Protein AF-A0A2K4YAS0-F1 (afdb_monomer)

Solvent-accessible surface area (backbone atoms only — not comparable to full-atom values): 2727 Å² total; per-residue (Å²): 119,92,61,65,66,70,58,49,52,51,50,41,58,76,69,63,66,58,94,94,48,70,70,56,54,56,57,48,36,53,49,55,42,52,51,53,52,52,53,53,60,74,75,105

Structure (mmCIF, N/CA/C/O backbone):
data_AF-A0A2K4YAS0-F1
#
_entry.id   AF-A0A2K4YAS0-F1
#
loop_
_atom_site.group_PDB
_atom_site.id
_atom_site.type_symbol
_atom_site.label_atom_id
_atom_site.label_alt_id
_atom_site.label_comp_id
_atom_site.label_asym_id
_atom_site.label_entity_id
_atom_site.label_seq_id
_atom_site.pdbx_PDB_ins_code
_atom_site.Cartn_x
_atom_site.Cartn_y
_atom_site.Cartn_z
_atom_site.occupancy
_atom_site.B_iso_or_equiv
_atom_site.auth_seq_id
_atom_site.auth_comp_id
_atom_site.auth_asym_id
_atom_site.auth_atom_id
_atom_site.pdbx_PDB_model_num
ATOM 1 N N . TYR A 1 1 ? -7.364 -5.455 0.593 1.00 94.44 1 TYR A N 1
ATOM 2 C CA . TYR A 1 1 ? -7.445 -5.442 2.071 1.00 94.44 1 TYR A CA 1
ATOM 3 C C . TYR A 1 1 ? -8.454 -4.441 2.642 1.00 94.44 1 TYR A C 1
ATOM 5 O O . TYR A 1 1 ? -8.463 -4.262 3.850 1.00 94.44 1 TYR A O 1
ATOM 13 N N . GLY A 1 2 ? -9.329 -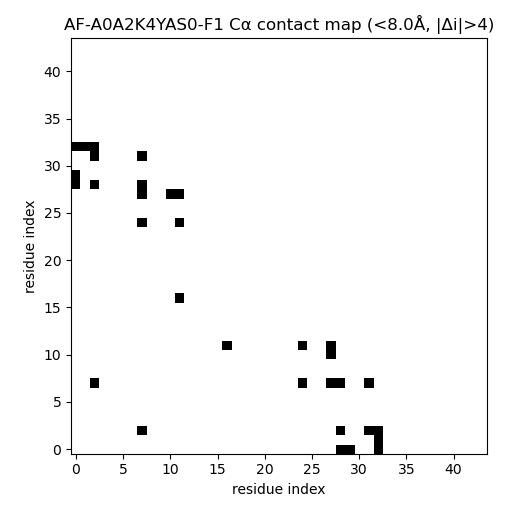3.827 1.827 1.00 96.00 2 GLY A N 1
ATOM 14 C CA . GLY A 1 2 ? -10.306 -2.845 2.327 1.00 96.00 2 GLY A CA 1
ATOM 15 C C . GLY A 1 2 ? -9.699 -1.506 2.761 1.00 96.00 2 GLY A C 1
ATOM 16 O O . GLY A 1 2 ? -10.364 -0.741 3.443 1.00 96.00 2 GLY A O 1
ATOM 17 N N . VAL A 1 3 ? -8.450 -1.229 2.374 1.00 97.81 3 VAL A N 1
ATOM 18 C CA . VAL A 1 3 ? -7.726 0.000 2.725 1.00 97.81 3 VAL A CA 1
ATOM 19 C C . VAL A 1 3 ? -7.813 1.032 1.593 1.00 97.81 3 VAL A C 1
ATOM 21 O O . VAL A 1 3 ? -7.944 0.632 0.429 1.00 97.81 3 VAL A O 1
ATOM 24 N N . PRO A 1 4 ? -7.725 2.342 1.885 1.00 97.75 4 PRO A N 1
ATOM 25 C CA . PRO A 1 4 ? -7.751 3.375 0.857 1.00 97.75 4 PRO A CA 1
ATOM 26 C C . PRO A 1 4 ? -6.568 3.255 -0.112 1.00 97.75 4 PRO A C 1
ATOM 28 O O . PRO A 1 4 ? -5.405 3.251 0.290 1.00 97.75 4 PRO A O 1
ATOM 31 N N . ALA A 1 5 ? -6.854 3.204 -1.415 1.00 98.12 5 ALA A N 1
ATOM 32 C CA . ALA A 1 5 ? -5.817 3.031 -2.436 1.00 98.12 5 ALA A CA 1
ATOM 33 C C . ALA A 1 5 ? -4.812 4.199 -2.483 1.00 98.12 5 ALA A C 1
ATOM 35 O O . ALA A 1 5 ? -3.625 3.984 -2.715 1.00 98.12 5 ALA A O 1
ATOM 36 N N . HIS A 1 6 ? -5.266 5.432 -2.229 1.00 98.12 6 HIS A N 1
ATOM 37 C CA . HIS A 1 6 ? -4.390 6.608 -2.220 1.00 98.12 6 HIS A CA 1
ATOM 38 C C . HIS A 1 6 ? -3.340 6.547 -1.100 1.00 98.12 6 HIS A C 1
ATOM 40 O O . HIS A 1 6 ? -2.206 6.971 -1.301 1.00 98.12 6 HIS A O 1
ATOM 46 N N . GLU A 1 7 ? -3.689 5.983 0.057 1.00 98.12 7 GLU A N 1
ATOM 47 C CA . GLU A 1 7 ? -2.770 5.825 1.185 1.00 98.12 7 GLU A CA 1
ATOM 48 C C . GLU A 1 7 ? -1.701 4.771 0.877 1.00 98.12 7 GLU A C 1
ATOM 50 O O . GLU A 1 7 ? -0.513 4.988 1.119 1.00 98.12 7 GLU A O 1
ATOM 55 N N . LEU A 1 8 ? -2.112 3.664 0.255 1.00 98.38 8 LEU A N 1
ATOM 56 C CA . LEU A 1 8 ? -1.208 2.617 -0.210 1.00 98.38 8 LEU A CA 1
ATOM 57 C C . LEU A 1 8 ? -0.172 3.163 -1.205 1.00 98.38 8 LEU A C 1
ATOM 59 O O . LEU A 1 8 ? 1.022 2.916 -1.042 1.00 98.38 8 LEU A O 1
ATOM 63 N N . LEU A 1 9 ? -0.608 3.959 -2.187 1.00 98.31 9 LEU A N 1
ATOM 64 C CA . LEU A 1 9 ? 0.289 4.599 -3.158 1.00 98.31 9 LEU A CA 1
ATOM 65 C C . LEU A 1 9 ? 1.206 5.643 -2.508 1.00 98.31 9 LEU A C 1
ATOM 67 O O . LEU A 1 9 ? 2.380 5.742 -2.867 1.00 98.31 9 LEU A O 1
ATOM 71 N N . HIS A 1 10 ? 0.707 6.392 -1.523 1.00 98.62 10 HIS A N 1
ATOM 72 C CA . HIS A 1 10 ? 1.527 7.341 -0.776 1.00 98.62 10 HIS A CA 1
ATOM 73 C C . HIS A 1 10 ? 2.663 6.632 -0.021 1.00 98.62 10 HIS A C 1
ATOM 75 O O . HIS A 1 10 ? 3.826 7.020 -0.152 1.00 98.62 10 HIS A O 1
ATOM 81 N N . ARG A 1 11 ? 2.357 5.543 0.701 1.00 98.44 11 ARG A N 1
ATOM 82 C CA . ARG A 1 11 ? 3.367 4.735 1.409 1.00 98.44 11 ARG A CA 1
ATOM 83 C C . ARG A 1 11 ? 4.330 4.028 0.454 1.00 98.44 11 ARG A C 1
ATOM 85 O O . ARG A 1 11 ? 5.519 3.951 0.752 1.00 98.44 11 ARG A O 1
ATOM 92 N N . ALA A 1 12 ? 3.862 3.568 -0.707 1.00 98.38 12 ALA A N 1
ATOM 93 C CA . ALA A 1 12 ? 4.732 3.021 -1.752 1.00 98.38 12 ALA A CA 1
ATOM 94 C C . ALA A 1 12 ? 5.786 4.051 -2.207 1.00 98.38 12 ALA A C 1
ATOM 96 O O . ALA A 1 12 ? 6.969 3.723 -2.318 1.00 98.38 12 ALA A O 1
ATOM 97 N N . GLY A 1 13 ? 5.379 5.316 -2.370 1.00 98.31 13 GLY A N 1
ATOM 98 C CA . GLY A 1 13 ? 6.290 6.430 -2.639 1.00 98.31 13 GLY A CA 1
ATOM 99 C C . GLY A 1 13 ? 7.278 6.692 -1.496 1.00 98.31 13 GLY A C 1
ATOM 100 O O . GLY A 1 13 ? 8.474 6.839 -1.740 1.00 98.31 13 GLY A O 1
ATOM 101 N N . GLN A 1 14 ? 6.815 6.680 -0.241 1.00 98.50 14 GLN A N 1
ATOM 102 C CA . GLN A 1 14 ? 7.680 6.841 0.941 1.00 98.50 14 GLN A CA 1
ATOM 103 C C . GLN A 1 14 ? 8.734 5.727 1.058 1.00 98.50 14 GLN A C 1
ATOM 105 O O . GLN A 1 14 ? 9.881 5.997 1.416 1.00 98.50 14 GLN A O 1
ATOM 110 N N . ARG A 1 15 ? 8.364 4.488 0.710 1.00 98.12 15 ARG A N 1
ATOM 111 C CA . ARG A 1 15 ? 9.267 3.326 0.656 1.00 98.12 15 ARG A CA 1
ATOM 112 C C . ARG A 1 15 ? 10.165 3.300 -0.579 1.00 98.12 15 ARG A C 1
ATOM 114 O O . ARG A 1 15 ? 11.036 2.440 -0.656 1.00 98.12 15 ARG A O 1
ATOM 121 N N . LYS A 1 16 ? 9.993 4.249 -1.508 1.00 98.25 16 LYS A N 1
ATOM 122 C CA . LYS A 1 16 ? 10.779 4.372 -2.744 1.00 98.25 16 LYS A CA 1
ATOM 123 C C . LYS A 1 16 ? 10.735 3.096 -3.590 1.00 98.25 16 LYS A C 1
ATOM 125 O O . LYS A 1 16 ? 11.762 2.680 -4.125 1.00 98.25 16 LYS A O 1
ATOM 130 N N . LEU A 1 17 ? 9.555 2.478 -3.683 1.00 98.31 17 LEU A N 1
ATOM 131 C CA . LEU A 1 17 ? 9.379 1.292 -4.514 1.00 98.31 17 LEU A CA 1
ATOM 132 C C . LEU A 1 17 ? 9.672 1.615 -5.983 1.00 98.31 17 LEU A C 1
ATOM 134 O O . LEU A 1 17 ? 9.345 2.697 -6.478 1.00 98.31 17 LEU A O 1
ATOM 138 N N . ILE A 1 18 ? 10.274 0.654 -6.670 1.00 98.06 18 ILE A N 1
ATOM 139 C CA . ILE A 1 18 ? 10.535 0.691 -8.109 1.00 98.06 18 ILE A CA 1
ATOM 140 C C . ILE A 1 18 ? 9.654 -0.335 -8.834 1.00 98.06 18 ILE A C 1
ATOM 142 O O . ILE A 1 18 ? 9.018 -1.179 -8.203 1.00 98.06 18 ILE A O 1
ATOM 146 N N . GLY A 1 19 ? 9.605 -0.267 -10.167 1.00 98.19 19 GLY A N 1
ATOM 147 C CA . GLY A 1 19 ? 8.872 -1.254 -10.968 1.00 98.19 19 GLY A CA 1
ATOM 148 C C . GLY A 1 19 ? 9.385 -2.678 -10.727 1.00 98.19 19 GLY A C 1
ATOM 149 O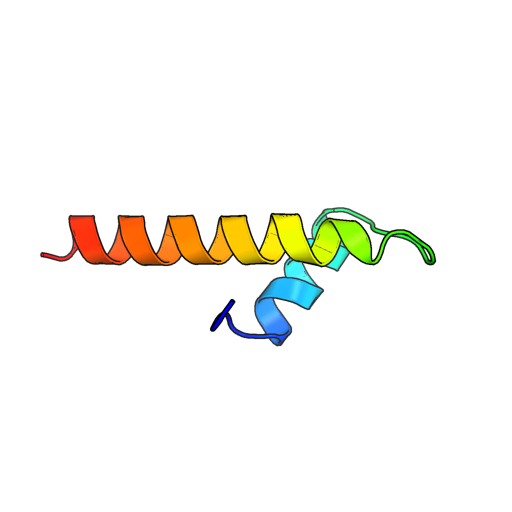 O . GLY A 1 19 ? 10.597 -2.881 -10.625 1.00 98.19 19 GLY A O 1
ATOM 150 N N . GLY A 1 20 ? 8.472 -3.649 -10.633 1.00 98.25 20 GLY A N 1
ATOM 151 C CA . GLY A 1 20 ? 8.791 -5.038 -10.282 1.00 98.25 20 GLY A CA 1
ATOM 152 C C . GLY A 1 20 ? 8.711 -5.363 -8.784 1.00 98.25 20 GLY A C 1
ATOM 153 O O . GLY A 1 20 ? 9.076 -6.470 -8.398 1.00 98.25 20 GLY A O 1
ATOM 154 N N . GLN A 1 21 ? 8.278 -4.416 -7.944 1.00 98.50 21 GLN A N 1
ATOM 155 C CA . GLN A 1 21 ? 8.080 -4.593 -6.494 1.00 98.50 21 GLN A CA 1
ATOM 156 C C . GLN A 1 21 ? 6.598 -4.526 -6.094 1.00 98.50 21 GLN A C 1
ATOM 158 O O . GLN A 1 21 ? 6.236 -4.022 -5.028 1.00 98.50 21 GLN A O 1
ATOM 163 N N . GLU A 1 22 ? 5.702 -4.960 -6.978 1.00 98.25 22 GLU A N 1
ATOM 164 C CA . GLU A 1 22 ? 4.257 -4.890 -6.758 1.00 98.25 22 GLU A CA 1
ATOM 165 C C . GLU A 1 22 ? 3.797 -5.779 -5.587 1.00 98.25 22 GLU A C 1
ATOM 167 O O . GLU A 1 22 ? 2.772 -5.499 -4.963 1.00 98.25 22 GLU A O 1
ATOM 172 N N . ASP A 1 23 ? 4.574 -6.807 -5.236 1.00 98.38 23 ASP A N 1
ATOM 173 C CA . ASP A 1 23 ? 4.374 -7.660 -4.061 1.00 98.38 23 ASP A CA 1
ATOM 174 C C . ASP A 1 23 ? 4.385 -6.857 -2.750 1.00 98.38 23 ASP A C 1
ATOM 176 O O . ASP A 1 23 ? 3.553 -7.088 -1.874 1.00 98.38 23 ASP A O 1
ATOM 180 N N . GLN A 1 24 ? 5.235 -5.831 -2.646 1.00 98.44 24 GLN A N 1
ATOM 181 C CA . GLN A 1 24 ? 5.350 -4.986 -1.452 1.00 98.44 24 GLN A CA 1
ATOM 182 C C . G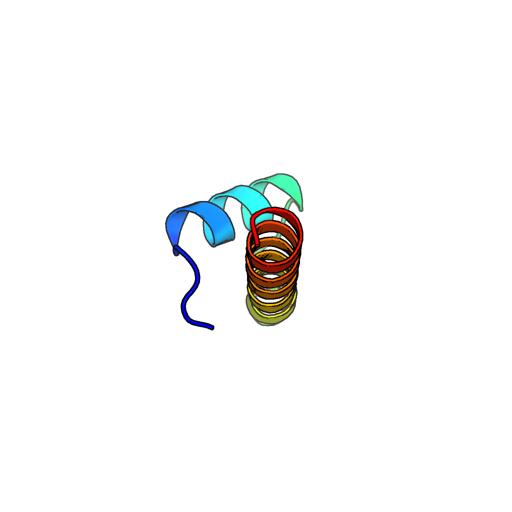LN A 1 24 ? 4.068 -4.197 -1.143 1.00 98.44 24 GLN A C 1
ATOM 184 O O . GLN A 1 24 ? 3.845 -3.772 -0.006 1.00 98.44 24 GLN A O 1
ATOM 189 N N . LEU A 1 25 ? 3.182 -4.016 -2.128 1.00 98.31 25 LEU A N 1
ATOM 190 C CA . LEU A 1 25 ? 1.879 -3.387 -1.908 1.00 98.31 25 LEU A CA 1
ATO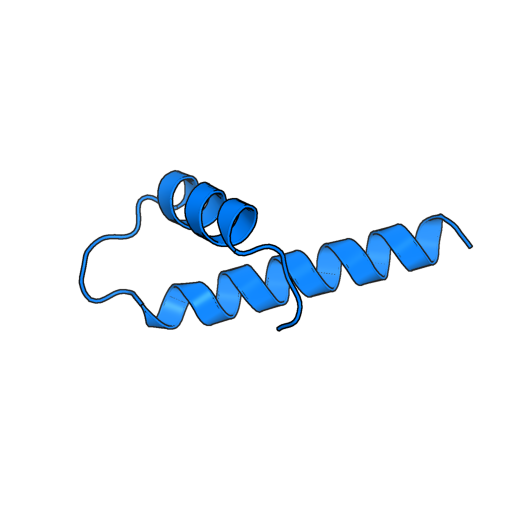M 191 C C . LEU A 1 25 ? 0.980 -4.234 -0.995 1.00 98.31 25 LEU A C 1
ATOM 193 O O . LEU A 1 25 ? 0.144 -3.680 -0.279 1.00 98.31 25 LEU A O 1
ATOM 197 N N . ILE A 1 26 ? 1.165 -5.558 -0.981 1.00 98.56 26 ILE A N 1
ATOM 198 C CA . ILE A 1 26 ? 0.458 -6.468 -0.072 1.00 98.56 26 ILE A CA 1
ATOM 199 C C . ILE A 1 26 ? 0.861 -6.179 1.377 1.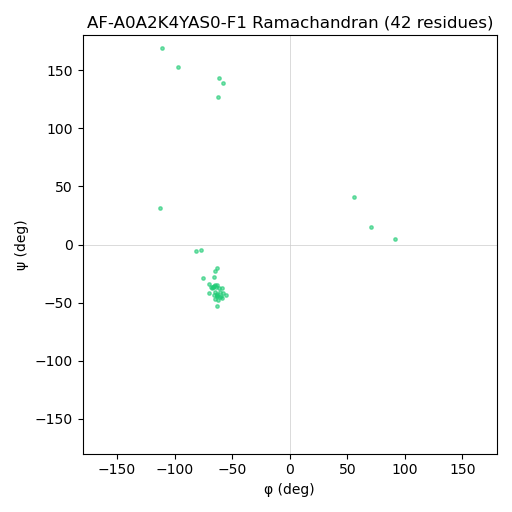00 98.56 26 ILE A C 1
ATOM 201 O O . ILE A 1 26 ? -0.010 -6.010 2.235 1.00 98.56 26 ILE A O 1
ATOM 205 N N . ASP A 1 27 ? 2.161 -6.041 1.635 1.00 98.62 27 ASP A N 1
ATOM 206 C CA . ASP A 1 27 ? 2.689 -5.752 2.970 1.00 98.62 27 ASP A CA 1
ATOM 207 C C . ASP A 1 27 ? 2.219 -4.388 3.482 1.00 98.62 27 ASP A C 1
ATOM 209 O O . ASP A 1 27 ? 1.770 -4.272 4.625 1.00 98.62 27 ASP A O 1
ATOM 213 N N . ILE A 1 28 ? 2.249 -3.366 2.618 1.00 98.44 28 ILE A N 1
ATOM 214 C CA . ILE A 1 28 ? 1.730 -2.024 2.924 1.00 98.44 28 ILE A CA 1
ATOM 215 C C . ILE A 1 28 ? 0.239 -2.086 3.271 1.00 98.44 28 ILE A C 1
ATOM 217 O O . ILE A 1 28 ? -0.210 -1.471 4.238 1.00 98.44 28 ILE A O 1
ATOM 221 N N . ALA A 1 29 ? -0.550 -2.836 2.504 1.00 98.56 29 ALA A N 1
ATOM 222 C CA . ALA A 1 29 ? -1.982 -2.932 2.738 1.00 98.56 29 ALA A CA 1
ATOM 223 C C . ALA A 1 29 ? -2.320 -3.650 4.055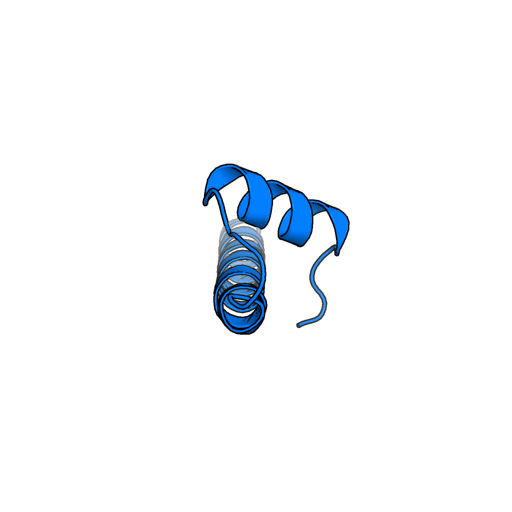 1.00 98.56 29 ALA A C 1
ATOM 225 O O . ALA A 1 29 ? -3.266 -3.266 4.746 1.00 98.56 29 ALA A O 1
ATOM 226 N N . LEU A 1 30 ? -1.548 -4.682 4.409 1.00 98.44 30 LEU A N 1
ATOM 227 C CA . LEU A 1 30 ? -1.661 -5.372 5.692 1.00 98.44 30 LEU A CA 1
ATOM 228 C C . LEU A 1 30 ? -1.249 -4.471 6.862 1.00 98.44 30 LEU A C 1
ATOM 230 O O . LEU A 1 30 ? -1.870 -4.532 7.920 1.00 98.44 30 LEU A O 1
ATOM 234 N N . GLU A 1 31 ? -0.236 -3.627 6.680 1.00 98.12 31 GLU A N 1
ATOM 235 C CA . GLU A 1 31 ? 0.176 -2.627 7.667 1.00 98.12 31 GLU A CA 1
ATOM 236 C C . GLU A 1 31 ? -0.911 -1.592 7.942 1.00 98.12 31 GLU A C 1
ATOM 238 O O . GLU A 1 31 ? -1.321 -1.453 9.094 1.00 98.12 31 GLU A O 1
ATOM 243 N N . ILE A 1 32 ? -1.446 -0.954 6.896 1.00 97.44 32 ILE A N 1
ATOM 244 C CA . ILE A 1 32 ? -2.546 0.013 7.028 1.00 97.44 32 ILE A CA 1
ATOM 245 C C . ILE A 1 32 ? -3.736 -0.634 7.745 1.00 97.44 32 ILE A C 1
ATOM 247 O O . ILE A 1 32 ? -4.322 -0.045 8.651 1.00 97.44 32 ILE A O 1
ATOM 251 N N . LYS A 1 33 ? -4.077 -1.877 7.385 1.00 97.38 33 LYS A N 1
ATOM 252 C CA . LYS A 1 33 ? -5.177 -2.603 8.027 1.00 97.38 33 LYS A CA 1
ATOM 253 C C . LYS A 1 33 ? -4.937 -2.810 9.531 1.00 97.38 33 LYS A 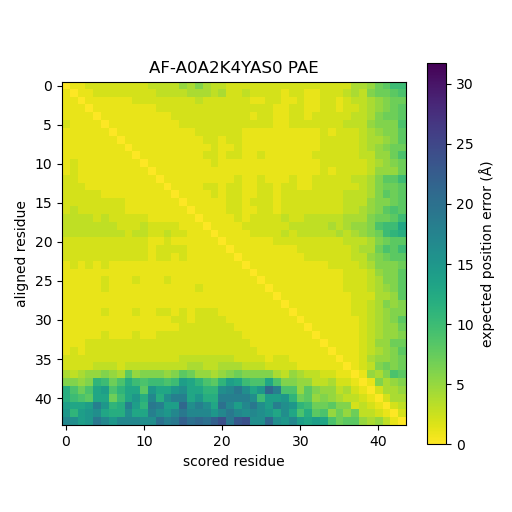C 1
ATOM 255 O O . LYS A 1 33 ? -5.844 -2.550 10.317 1.00 97.38 33 LYS A O 1
ATOM 260 N N . ARG A 1 34 ? -3.729 -3.224 9.941 1.00 97.19 34 ARG A N 1
ATOM 261 C CA . ARG A 1 34 ? -3.378 -3.380 11.368 1.00 97.19 34 ARG A CA 1
ATOM 262 C C . ARG A 1 34 ? -3.484 -2.061 12.129 1.00 97.19 34 ARG A C 1
ATOM 264 O O . ARG A 1 34 ? -3.975 -2.038 13.252 1.00 97.19 34 ARG A O 1
ATOM 271 N N . GLU A 1 35 ? -3.038 -0.961 11.531 1.00 95.94 35 GLU A N 1
ATOM 272 C CA . GLU A 1 35 ? -3.131 0.362 12.152 1.00 95.94 35 GLU A CA 1
ATOM 273 C C . GLU A 1 35 ? -4.584 0.818 12.333 1.00 95.94 35 GLU A C 1
ATOM 275 O O . GLU A 1 35 ? -4.933 1.330 13.396 1.00 95.94 35 GLU A O 1
ATOM 280 N N . GLN A 1 36 ? -5.450 0.573 11.344 1.00 94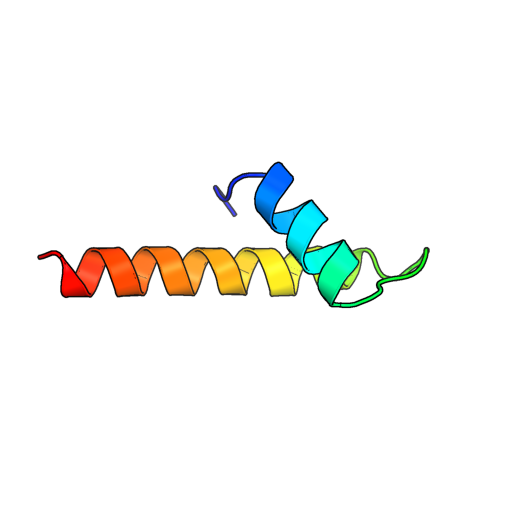.25 36 GLN A N 1
ATOM 281 C CA . GLN A 1 36 ? -6.886 0.856 11.444 1.00 94.25 36 GLN A CA 1
ATOM 282 C C . GLN A 1 36 ? -7.560 0.019 12.539 1.00 94.25 36 GLN A C 1
ATOM 284 O O . GLN A 1 36 ? -8.364 0.544 13.311 1.00 94.25 36 GLN A O 1
ATOM 289 N N . GLU A 1 37 ? -7.221 -1.268 12.641 1.00 94.06 37 GLU A N 1
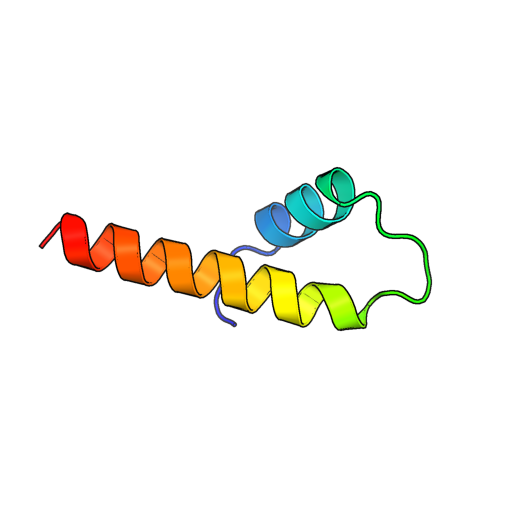ATOM 290 C CA . GLU A 1 37 ? -7.731 -2.162 13.687 1.00 94.06 37 GLU A CA 1
ATOM 291 C C . GLU A 1 37 ? -7.282 -1.708 15.084 1.00 94.06 37 GLU A C 1
ATOM 293 O O . GLU A 1 37 ? -8.112 -1.604 15.988 1.00 94.06 37 GLU A O 1
ATOM 298 N N . ASN A 1 38 ? -6.007 -1.344 15.244 1.00 91.25 38 ASN A N 1
ATOM 299 C CA . ASN A 1 38 ? -5.462 -0.832 16.503 1.00 91.25 38 ASN A CA 1
ATOM 300 C C . ASN A 1 38 ? -6.066 0.526 16.892 1.00 91.25 38 ASN A C 1
ATOM 302 O O . ASN A 1 38 ? -6.438 0.723 18.046 1.00 91.25 38 ASN A O 1
ATOM 306 N N . GLY A 1 39 ? -6.218 1.454 15.942 1.00 81.94 39 GLY A N 1
ATOM 307 C CA . GLY A 1 39 ? -6.864 2.748 16.186 1.00 81.94 39 GLY A CA 1
ATOM 308 C C . GLY A 1 39 ? -8.339 2.601 16.567 1.00 81.94 39 GLY A C 1
ATOM 309 O O . GLY A 1 39 ? -8.829 3.296 17.454 1.00 81.94 39 GLY A O 1
ATOM 310 N N . THR A 1 40 ? -9.031 1.633 15.960 1.00 74.75 40 THR A N 1
ATOM 311 C CA . THR A 1 40 ? -10.414 1.285 16.314 1.00 74.75 40 THR A CA 1
ATOM 312 C C . THR A 1 40 ? -10.502 0.642 17.702 1.00 74.75 40 THR A C 1
ATOM 314 O O . THR A 1 40 ? -11.471 0.879 18.418 1.00 74.75 40 THR A O 1
ATOM 317 N N . ALA A 1 41 ? -9.517 -0.169 18.097 1.00 65.56 41 ALA A N 1
ATOM 318 C CA . ALA A 1 41 ? -9.470 -0.794 19.419 1.00 65.56 41 ALA A CA 1
ATOM 319 C C . ALA A 1 41 ? -9.185 0.212 20.546 1.00 65.56 41 ALA A C 1
ATOM 321 O O . ALA A 1 41 ? -9.729 0.054 21.628 1.00 65.56 41 ALA A O 1
ATOM 322 N N . VAL A 1 42 ? -8.378 1.248 20.293 1.00 64.00 42 VAL A N 1
ATOM 323 C CA . VAL A 1 42 ? -8.096 2.322 21.268 1.00 64.00 42 VAL A CA 1
ATOM 324 C C . VAL A 1 42 ? -9.270 3.300 21.411 1.00 64.00 42 VAL A C 1
ATOM 326 O O . VAL A 1 42 ? -9.447 3.898 22.467 1.00 64.00 42 VAL A O 1
ATOM 329 N N . ALA A 1 43 ? -10.071 3.484 20.359 1.00 57.97 43 ALA A N 1
ATOM 330 C CA . ALA A 1 43 ? -11.240 4.366 20.378 1.00 57.97 43 ALA A CA 1
ATOM 331 C C . ALA A 1 43 ? -12.505 3.733 21.004 1.00 57.97 43 ALA A C 1
ATOM 333 O O . ALA A 1 43 ? -13.521 4.421 21.116 1.00 57.97 43 ALA A O 1
ATOM 334 N N . ARG A 1 44 ? -12.467 2.443 21.361 1.00 54.16 44 ARG A N 1
ATOM 335 C CA . ARG A 1 44 ? -13.545 1.708 22.045 1.00 54.16 44 ARG A CA 1
ATOM 336 C C . ARG A 1 44 ? -13.263 1.588 23.534 1.00 54.16 44 ARG A C 1
ATOM 338 O O . ARG A 1 44 ? -14.257 1.617 24.289 1.00 54.16 44 ARG A O 1
#

Foldseek 3Di:
DPDDPVQLVVVCVVVVDDPPVVVVSVVSVVVRVVVVVVVVVVVD

pLDDT: mean 93.34, std 11.36, range [54.16, 98.62]

Radius of gyration: 11.63 Å; Cα contacts (8 Å, |Δi|>4): 16; chains: 1; bounding box: 24×15×33 Å

Sequence (44 aa):
YGVPAHELLHRAGQRKLIGGQEDQLIDIALEIKREQENGTAVAR

Secondary structure (DSSP, 8-state):
----HHHHHHHHHHTT--TT-TTHHHHHHHHHHHHHHHHHHHT-

Mean predicted aligned error: 3.37 Å

Organism: NCBI:txid1964395

InterPro domains:
  IPR012425 DmpG-like communication [PF07836] (1-33)